Protein AF-A0A924UV88-F1 (afdb_monomer_lite)

Structure (mmCIF, N/CA/C/O backbone):
data_AF-A0A924UV88-F1
#
_entry.id   AF-A0A924UV88-F1
#
loop_
_atom_site.group_PDB
_atom_site.id
_atom_site.type_symbol
_atom_site.label_atom_id
_atom_site.label_alt_id
_atom_site.label_comp_id
_atom_site.label_asym_id
_atom_site.label_entity_id
_atom_site.label_seq_id
_atom_site.pdbx_PDB_ins_code
_atom_site.Cartn_x
_atom_site.Cartn_y
_atom_site.Cartn_z
_atom_site.occupancy
_atom_site.B_iso_or_equiv
_atom_site.auth_seq_id
_atom_site.auth_comp_id
_atom_site.auth_asym_id
_atom_site.auth_atom_id
_atom_site.pdbx_PDB_model_num
ATOM 1 N N . MET A 1 1 ? -30.175 8.766 36.248 1.00 60.47 1 MET A N 1
ATOM 2 C CA . MET A 1 1 ? -30.243 9.373 34.897 1.00 60.47 1 MET A CA 1
ATOM 3 C C . MET A 1 1 ? -28.859 9.714 34.329 1.00 60.47 1 MET A C 1
ATOM 5 O O . MET A 1 1 ? -28.544 9.213 33.262 1.00 60.47 1 MET A O 1
ATOM 9 N N . LYS A 1 2 ? -27.972 10.433 35.045 1.00 65.31 2 LYS A N 1
ATOM 10 C CA . LYS A 1 2 ? -26.593 10.736 34.572 1.00 65.31 2 LYS A CA 1
ATOM 11 C C . LYS A 1 2 ? -25.726 9.509 34.222 1.00 65.31 2 LYS A C 1
ATOM 13 O O . LYS A 1 2 ? -24.988 9.547 33.249 1.00 65.31 2 LYS A O 1
ATOM 18 N N . LYS A 1 3 ? -25.841 8.409 34.979 1.00 75.62 3 LYS A N 1
ATOM 19 C CA . LYS A 1 3 ? -25.046 7.180 34.761 1.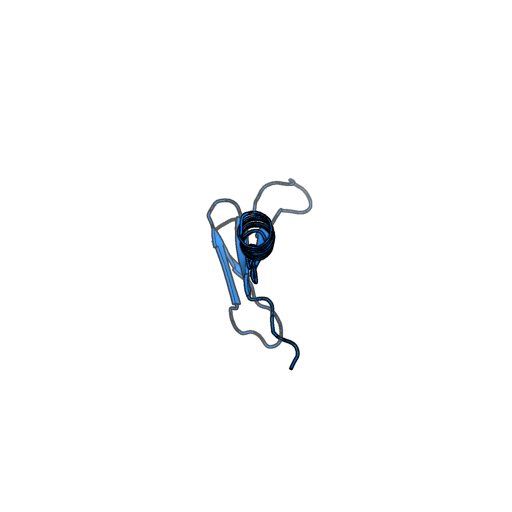00 75.62 3 LYS A CA 1
ATOM 20 C C . LYS A 1 3 ? -25.330 6.501 33.412 1.00 75.62 3 LYS A C 1
ATOM 22 O O . LYS A 1 3 ? -24.421 5.969 32.793 1.00 75.62 3 LYS A O 1
ATOM 27 N N . ILE A 1 4 ? -26.578 6.570 32.945 1.00 83.88 4 ILE A N 1
ATOM 28 C CA . ILE A 1 4 ? -27.004 5.988 31.662 1.00 83.88 4 ILE A CA 1
ATOM 29 C C . ILE A 1 4 ? -26.418 6.795 30.499 1.00 83.88 4 ILE A C 1
ATOM 31 O O . ILE A 1 4 ? -25.926 6.217 29.539 1.00 83.88 4 ILE A O 1
ATOM 35 N N . LEU A 1 5 ? -26.387 8.126 30.624 1.00 82.25 5 LEU A N 1
ATOM 36 C CA . LEU A 1 5 ? -25.797 9.009 29.618 1.00 82.25 5 LEU A CA 1
ATOM 37 C C . LEU A 1 5 ? -24.289 8.760 29.446 1.00 82.25 5 LEU A C 1
ATOM 39 O O . LEU A 1 5 ? -23.796 8.700 28.325 1.00 82.25 5 LEU A O 1
ATOM 43 N N . ILE A 1 6 ? -23.574 8.551 30.557 1.00 81.81 6 ILE A N 1
ATOM 44 C CA . ILE A 1 6 ? -22.144 8.204 30.550 1.00 81.81 6 ILE A CA 1
ATOM 45 C C . ILE A 1 6 ? -21.920 6.843 29.876 1.00 81.81 6 ILE A C 1
ATOM 47 O O . ILE A 1 6 ? -21.029 6.714 29.043 1.00 81.81 6 ILE A O 1
ATOM 51 N N . SER A 1 7 ? -22.762 5.848 30.177 1.00 78.19 7 SER A N 1
ATOM 52 C CA . SER A 1 7 ? -22.696 4.532 29.529 1.00 78.19 7 SER A CA 1
ATOM 53 C C . SER A 1 7 ? -22.943 4.608 28.020 1.00 78.19 7 SER A C 1
ATOM 55 O O . SER A 1 7 ? -22.309 3.880 27.263 1.00 78.19 7 SER A O 1
ATOM 57 N N . LEU A 1 8 ? -23.841 5.490 27.573 1.00 79.50 8 LEU A N 1
ATOM 58 C CA . LEU A 1 8 ? -24.155 5.656 26.155 1.00 79.50 8 LEU A CA 1
ATOM 59 C C . LEU A 1 8 ? -22.995 6.322 25.394 1.00 79.50 8 LEU A C 1
ATOM 61 O O . LEU A 1 8 ? -22.659 5.901 24.292 1.00 79.50 8 LEU A O 1
ATOM 65 N N . LEU A 1 9 ? -22.327 7.304 26.008 1.00 76.44 9 LEU A N 1
ATOM 66 C CA . LEU A 1 9 ? -21.147 7.979 25.449 1.00 76.44 9 LEU A CA 1
ATOM 67 C C . LEU A 1 9 ? -19.964 7.028 25.199 1.00 76.44 9 LEU A C 1
ATOM 69 O O . LEU A 1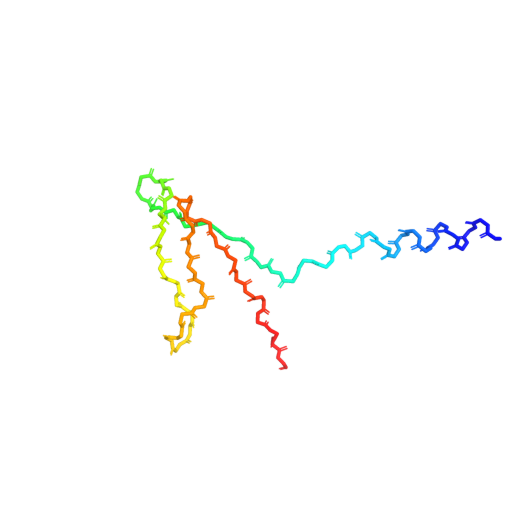 9 ? -19.240 7.205 24.218 1.00 76.44 9 LEU A O 1
ATOM 73 N N . ILE A 1 10 ? -19.790 6.007 26.045 1.00 74.44 10 ILE A N 1
ATOM 74 C CA . ILE A 1 10 ? -18.729 4.994 25.899 1.00 74.44 10 ILE A CA 1
ATOM 75 C C . ILE A 1 10 ? -18.967 4.115 24.660 1.00 74.44 10 ILE A C 1
ATOM 77 O O . ILE A 1 10 ? -18.017 3.762 23.965 1.00 74.44 10 ILE A O 1
ATOM 81 N N . LEU A 1 11 ? -20.226 3.816 24.326 1.00 68.81 11 LEU A N 1
ATOM 82 C CA . LEU A 1 11 ? -20.573 2.970 23.178 1.00 68.81 11 LEU A CA 1
ATOM 83 C C . LEU A 1 11 ? -20.315 3.657 21.824 1.00 68.81 11 LEU A C 1
ATOM 85 O O . LEU A 1 11 ? -19.988 2.982 20.853 1.00 68.81 11 LEU A O 1
ATOM 89 N N . PHE A 1 12 ? -20.380 4.992 21.756 1.00 66.56 12 PHE A N 1
ATOM 90 C CA . PHE A 1 12 ? -20.111 5.754 20.525 1.00 66.56 12 PHE A CA 1
ATOM 91 C C . PHE A 1 12 ? -18.617 5.934 20.197 1.00 66.56 12 PHE A C 1
ATOM 93 O O . PHE A 1 12 ? -18.289 6.413 19.111 1.00 66.56 12 PHE A O 1
ATOM 100 N N . HIS A 1 13 ? -17.700 5.563 21.099 1.00 63.00 13 HIS A N 1
ATOM 101 C CA . HIS A 1 13 ? -16.255 5.728 20.875 1.00 63.00 13 HIS A CA 1
ATOM 102 C C . HIS A 1 13 ? -15.619 4.611 20.035 1.00 63.00 13 HIS A C 1
ATOM 104 O O . HIS A 1 13 ? -14.481 4.758 19.586 1.00 63.00 13 HIS A O 1
ATOM 110 N N . PHE A 1 14 ? -16.344 3.530 19.744 1.00 62.19 14 PHE A N 1
ATOM 111 C CA . PHE A 1 14 ? -15.873 2.492 18.830 1.00 62.19 14 PHE A CA 1
ATOM 112 C C . PHE A 1 14 ? -16.100 2.933 17.382 1.00 62.19 14 PHE A C 1
ATOM 114 O O . PHE A 1 14 ? -17.086 2.578 16.735 1.00 62.19 14 PHE A O 1
ATOM 121 N N . LYS A 1 15 ? -15.181 3.755 16.860 1.00 59.56 15 LYS A N 1
ATOM 122 C CA . LYS A 1 15 ? -15.169 4.089 15.435 1.00 59.56 15 LYS A CA 1
ATOM 123 C C . LYS A 1 15 ? -14.878 2.827 14.623 1.00 59.56 15 LYS A C 1
ATOM 125 O O . LYS A 1 15 ? -13.790 2.264 14.684 1.00 59.56 15 LYS A O 1
ATOM 130 N N . SER A 1 16 ? -15.884 2.420 13.857 1.00 59.62 16 SER A N 1
ATOM 131 C CA . SER A 1 16 ? -15.823 1.380 12.835 1.00 59.62 16 SER A CA 1
ATOM 132 C C . SER A 1 16 ? -14.865 1.794 11.716 1.00 59.62 16 SER A C 1
ATOM 134 O O . SER A 1 16 ? -15.254 2.516 10.803 1.00 59.62 16 SER A O 1
ATOM 136 N N . PHE A 1 17 ? -13.618 1.335 11.772 1.00 61.91 17 PHE A N 1
ATOM 137 C CA . PHE A 1 17 ? -12.732 1.323 10.609 1.00 61.91 17 PHE A CA 1
ATOM 138 C C . PHE A 1 17 ? -12.571 -0.122 10.148 1.00 61.91 17 PHE A C 1
ATOM 140 O O . PHE A 1 17 ? -11.771 -0.877 10.685 1.00 61.91 17 PHE A O 1
ATOM 147 N N . SER A 1 18 ? -13.377 -0.507 9.158 1.00 65.94 18 SER A N 1
ATOM 148 C CA . SER A 1 18 ? -13.352 -1.839 8.539 1.00 65.94 18 SER A CA 1
ATOM 149 C C . SER A 1 18 ? -12.416 -1.905 7.317 1.00 65.94 18 SER A C 1
ATOM 151 O O . SER A 1 18 ? -12.579 -2.768 6.457 1.00 65.94 18 SER A O 1
ATOM 153 N N . GLN A 1 19 ? -11.488 -0.956 7.180 1.00 75.75 19 GLN A N 1
ATOM 154 C CA . GLN A 1 19 ? -10.620 -0.809 6.009 1.00 75.75 19 GLN A CA 1
ATOM 155 C C . GLN A 1 19 ? -9.164 -0.788 6.460 1.00 75.75 19 GLN A C 1
ATOM 157 O O . GLN A 1 19 ? -8.812 -0.075 7.402 1.00 75.75 19 GLN A O 1
ATOM 162 N N . LEU A 1 20 ? -8.318 -1.554 5.776 1.00 82.94 20 LEU A N 1
ATOM 163 C CA . LEU A 1 20 ? -6.885 -1.589 6.032 1.00 82.94 20 LEU A CA 1
ATOM 164 C C . LEU A 1 20 ? -6.200 -0.557 5.133 1.00 82.94 20 LEU A C 1
ATOM 166 O O . LEU A 1 20 ? -6.201 -0.694 3.912 1.00 82.94 20 LEU A O 1
ATOM 170 N N . LYS A 1 21 ? -5.626 0.492 5.729 1.00 88.56 21 LYS A N 1
ATOM 171 C CA . LYS A 1 21 ? -4.835 1.496 5.002 1.00 88.56 21 LYS A CA 1
ATOM 172 C C . LYS A 1 21 ? -3.381 1.029 4.899 1.00 88.56 21 LYS A C 1
ATOM 174 O O . LYS A 1 21 ? -2.812 0.577 5.889 1.00 88.56 21 LYS A O 1
ATOM 179 N N . SER A 1 22 ? -2.784 1.129 3.716 1.00 90.81 22 SER A N 1
ATOM 180 C CA . SER A 1 22 ? -1.422 0.664 3.423 1.00 90.81 22 SER A CA 1
ATOM 181 C C . SER A 1 22 ? -0.659 1.631 2.521 1.00 90.81 22 SER A C 1
ATOM 183 O O . SER A 1 22 ? -1.261 2.502 1.897 1.00 90.81 22 SER A O 1
ATOM 185 N N . LYS A 1 23 ? 0.672 1.477 2.466 1.00 94.69 23 LYS A N 1
ATOM 186 C CA . LYS A 1 23 ? 1.580 2.279 1.635 1.00 94.69 23 LYS A CA 1
ATOM 187 C C .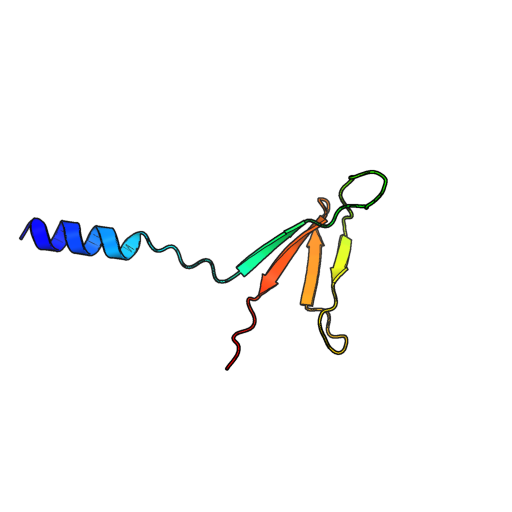 LYS A 1 23 ? 2.620 1.396 0.946 1.00 94.69 23 LYS A C 1
ATOM 189 O O . LYS A 1 23 ? 3.307 0.628 1.618 1.00 94.69 23 LYS A O 1
ATOM 194 N N . LEU A 1 24 ? 2.752 1.519 -0.372 1.00 94.12 24 LEU A N 1
ATOM 195 C CA . LEU A 1 24 ? 3.784 0.854 -1.166 1.00 94.12 24 LEU A CA 1
ATOM 196 C C . LEU A 1 24 ? 5.083 1.653 -1.157 1.00 94.12 24 LEU A C 1
ATOM 198 O O . LEU A 1 24 ? 5.098 2.848 -1.452 1.00 94.12 24 LEU A O 1
ATOM 202 N N . ILE A 1 25 ? 6.182 0.961 -0.862 1.00 96.31 25 ILE A N 1
ATOM 203 C CA . ILE A 1 25 ? 7.534 1.516 -0.879 1.00 96.31 25 ILE A CA 1
ATOM 204 C C . ILE A 1 25 ? 8.470 0.616 -1.682 1.00 96.31 25 ILE A C 1
ATOM 206 O O . ILE A 1 25 ? 8.363 -0.611 -1.637 1.00 96.31 25 ILE A O 1
ATOM 210 N N . ASP A 1 26 ? 9.423 1.224 -2.381 1.00 95.50 26 ASP A N 1
ATOM 211 C CA . ASP A 1 26 ? 10.499 0.497 -3.043 1.00 95.50 26 ASP A CA 1
ATOM 212 C C . ASP A 1 26 ? 11.504 -0.041 -2.014 1.00 95.50 26 ASP A C 1
ATOM 214 O O . ASP A 1 26 ? 11.972 0.668 -1.116 1.00 95.50 26 ASP A O 1
ATOM 218 N N . GLY A 1 27 ? 11.868 -1.316 -2.151 1.00 96.25 27 GLY A N 1
ATOM 219 C CA . GLY A 1 27 ? 12.708 -2.009 -1.177 1.00 96.25 27 GLY A CA 1
ATOM 220 C C . GLY A 1 27 ? 14.111 -1.412 -1.037 1.00 96.25 27 GLY A C 1
ATOM 221 O O . GLY A 1 27 ? 14.675 -1.461 0.063 1.00 96.25 27 GLY A O 1
ATOM 222 N N . LYS A 1 28 ? 14.651 -0.826 -2.116 1.00 97.19 28 LYS A N 1
ATOM 223 C CA . LYS A 1 28 ? 16.020 -0.293 -2.189 1.00 97.19 28 LYS A CA 1
ATOM 224 C C . LYS A 1 28 ? 16.089 1.186 -1.815 1.00 97.19 28 LYS A C 1
ATOM 226 O O . LYS A 1 28 ? 16.860 1.557 -0.938 1.00 97.19 28 LYS A O 1
ATOM 231 N N . SER A 1 29 ? 15.297 2.018 -2.481 1.00 96.69 29 SER A N 1
ATOM 232 C CA . SER A 1 29 ? 15.290 3.475 -2.310 1.00 96.69 29 SER A CA 1
ATOM 233 C C . SER A 1 29 ? 14.452 3.943 -1.123 1.00 96.69 29 SER A C 1
ATOM 235 O O . SER A 1 29 ? 14.614 5.079 -0.691 1.00 96.69 29 SER A O 1
ATOM 237 N N . LYS A 1 30 ? 13.564 3.087 -0.591 1.00 95.31 30 LYS A N 1
ATOM 238 C CA . LYS A 1 30 ? 12.571 3.432 0.444 1.00 95.31 30 LYS A CA 1
ATOM 239 C C . LYS A 1 30 ? 11.593 4.539 0.030 1.00 95.31 30 LYS A C 1
ATOM 241 O O . LYS A 1 30 ? 10.853 5.041 0.872 1.00 95.31 30 LYS A O 1
ATOM 246 N N . MET A 1 31 ? 11.562 4.893 -1.254 1.00 97.06 31 MET A N 1
ATOM 247 C CA . MET A 1 31 ? 10.649 5.890 -1.802 1.00 97.06 31 MET A CA 1
ATOM 248 C C . MET A 1 31 ? 9.267 5.275 -2.064 1.00 97.06 31 MET A C 1
ATOM 250 O O . MET A 1 31 ? 9.182 4.077 -2.349 1.00 97.06 31 MET A O 1
ATOM 254 N N . PRO A 1 32 ? 8.183 6.065 -1.971 1.00 96.69 32 PRO A N 1
ATOM 255 C CA . PRO A 1 32 ? 6.847 5.591 -2.304 1.00 96.69 32 PRO A CA 1
ATOM 256 C C . PRO A 1 32 ? 6.715 5.238 -3.787 1.00 96.69 32 PRO A C 1
ATOM 258 O O . PRO A 1 32 ? 7.304 5.900 -4.643 1.00 96.69 32 PRO A O 1
ATOM 261 N N . ILE A 1 33 ? 5.907 4.219 -4.081 1.00 96.06 33 ILE A N 1
ATOM 262 C CA . ILE A 1 33 ? 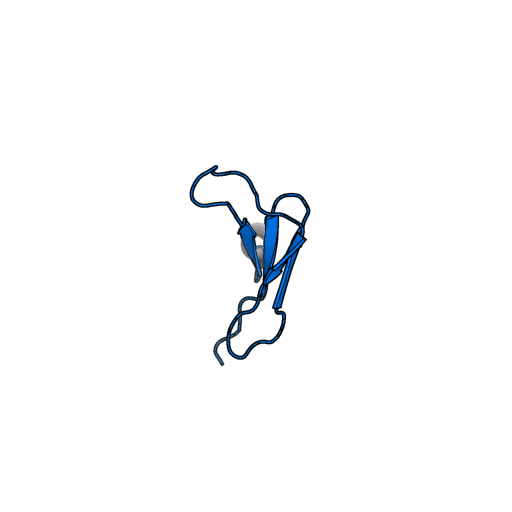5.565 3.831 -5.455 1.00 96.06 33 ILE A CA 1
ATOM 263 C C . ILE A 1 33 ? 4.103 4.190 -5.703 1.00 96.06 33 ILE A C 1
ATOM 265 O O . ILE A 1 33 ? 3.205 3.486 -5.243 1.00 96.06 33 ILE A O 1
ATOM 269 N N . GLY A 1 34 ? 3.877 5.296 -6.410 1.00 95.00 34 GLY A N 1
ATOM 270 C CA . GLY A 1 34 ? 2.536 5.774 -6.729 1.00 95.00 34 GLY A CA 1
ATOM 271 C C . GLY A 1 34 ? 1.943 5.171 -8.001 1.00 95.00 34 GLY A C 1
ATOM 272 O O . GLY A 1 34 ? 2.665 4.623 -8.835 1.00 95.00 34 GLY A O 1
ATOM 273 N N . TYR A 1 35 ? 0.625 5.315 -8.156 1.00 93.94 35 TYR A N 1
ATOM 274 C CA . TYR A 1 35 ? -0.127 4.976 -9.376 1.00 93.94 35 TYR A CA 1
ATOM 275 C C . TYR A 1 35 ? -0.021 3.511 -9.836 1.00 93.94 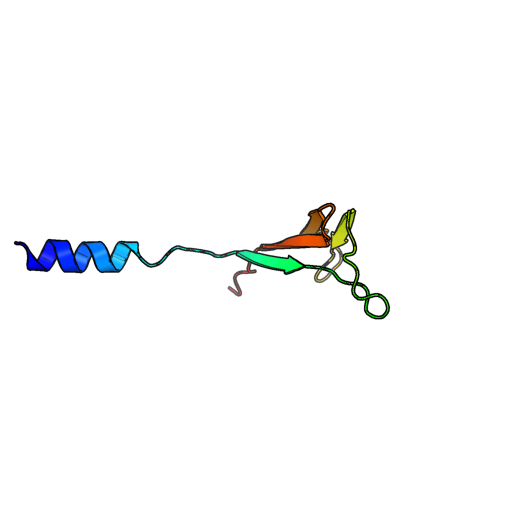35 TYR A C 1
ATOM 277 O O . TYR A 1 35 ? -0.066 3.218 -11.032 1.00 93.94 35 TYR A O 1
ATOM 285 N N . VAL A 1 36 ? 0.113 2.572 -8.898 1.00 91.88 36 VAL A N 1
ATOM 286 C CA . VAL A 1 36 ? 0.186 1.133 -9.197 1.00 91.88 36 VAL A CA 1
ATOM 287 C C . VAL A 1 36 ? -1.131 0.421 -8.909 1.00 91.88 36 VAL A C 1
ATOM 289 O O . VAL A 1 36 ? -1.808 0.707 -7.921 1.00 91.88 36 VAL A O 1
ATOM 292 N N . ALA A 1 37 ? -1.479 -0.539 -9.767 1.00 90.31 37 ALA A N 1
ATOM 293 C CA . ALA A 1 37 ? -2.614 -1.434 -9.564 1.00 90.31 37 ALA A CA 1
ATOM 294 C C . ALA A 1 37 ? -2.215 -2.622 -8.677 1.00 90.31 37 ALA A C 1
ATOM 296 O O . ALA A 1 37 ? -1.158 -3.226 -8.868 1.00 90.31 37 ALA A O 1
ATOM 297 N N . ILE A 1 38 ? -3.079 -2.963 -7.723 1.00 87.75 38 ILE A N 1
ATOM 298 C CA . ILE A 1 38 ? -2.842 -3.995 -6.714 1.00 87.75 38 ILE A CA 1
ATOM 299 C C . ILE A 1 38 ? -3.837 -5.131 -6.934 1.00 87.75 38 ILE A C 1
ATOM 301 O O . ILE A 1 38 ? -5.055 -4.927 -6.936 1.00 87.75 38 ILE A O 1
ATOM 305 N N . TYR A 1 39 ? -3.289 -6.332 -7.095 1.00 86.44 39 TYR A N 1
ATOM 306 C CA . TYR A 1 39 ? -4.018 -7.571 -7.333 1.00 86.44 39 TYR A CA 1
ATOM 307 C C . TYR A 1 39 ? -3.819 -8.493 -6.129 1.00 86.44 39 TYR A C 1
ATOM 309 O O . TYR A 1 39 ? -2.681 -8.764 -5.744 1.00 86.44 39 TYR A O 1
ATOM 317 N N . ILE A 1 40 ? -4.909 -8.976 -5.537 1.00 76.88 40 ILE A N 1
ATOM 318 C CA . ILE A 1 40 ? -4.900 -9.977 -4.457 1.00 76.88 40 ILE A CA 1
ATOM 319 C C . ILE A 1 40 ? -5.769 -11.137 -4.941 1.00 76.88 40 ILE A C 1
ATOM 321 O O . ILE A 1 40 ? -6.840 -10.885 -5.472 1.00 76.88 40 ILE A O 1
ATOM 325 N N . GLU A 1 41 ? -5.264 -12.366 -4.817 1.00 70.81 41 GLU A N 1
ATOM 326 C CA . GLU A 1 41 ? -5.907 -13.654 -5.147 1.00 70.81 41 GLU A CA 1
ATOM 327 C C . GLU A 1 41 ? -6.753 -13.725 -6.445 1.00 70.81 41 GLU A C 1
ATOM 329 O O . GLU A 1 41 ? -7.809 -13.121 -6.601 1.00 70.81 41 GLU A O 1
ATOM 334 N N . ASN A 1 42 ? -6.315 -14.558 -7.399 1.00 67.12 42 ASN A N 1
ATOM 335 C CA . ASN A 1 42 ? -6.996 -14.820 -8.681 1.00 67.12 42 ASN A CA 1
ATOM 336 C C . ASN A 1 42 ? -7.244 -13.601 -9.600 1.00 67.12 42 ASN A C 1
ATOM 338 O O . ASN A 1 42 ? -8.042 -13.680 -10.531 1.00 67.12 42 ASN A O 1
ATOM 342 N N . GLY A 1 43 ? -6.484 -12.515 -9.430 1.00 58.28 43 GLY A N 1
ATOM 343 C CA . GLY A 1 43 ? -6.219 -11.555 -10.513 1.00 58.28 43 GLY A CA 1
ATOM 344 C C . GLY A 1 43 ? -7.251 -10.446 -10.722 1.00 58.28 43 GLY A C 1
ATOM 345 O O . GLY A 1 43 ? -7.140 -9.710 -11.701 1.00 58.28 43 GLY A O 1
ATOM 346 N N . ASN A 1 44 ? -8.209 -10.260 -9.813 1.00 71.25 44 ASN A N 1
ATOM 347 C CA . ASN A 1 44 ? -9.052 -9.063 -9.839 1.00 71.25 44 ASN A CA 1
ATOM 348 C C . ASN A 1 44 ? -8.292 -7.864 -9.241 1.00 71.25 44 ASN A C 1
ATOM 350 O O . ASN A 1 44 ? -7.614 -7.998 -8.220 1.00 71.25 44 ASN A O 1
ATOM 354 N N . ILE A 1 45 ? -8.395 -6.687 -9.877 1.00 66.31 45 ILE A N 1
ATOM 355 C CA . ILE A 1 45 ? -7.882 -5.433 -9.302 1.00 66.31 45 ILE A CA 1
ATOM 356 C C . ILE A 1 45 ? -8.718 -5.125 -8.068 1.00 66.31 45 ILE A C 1
ATOM 358 O O . ILE A 1 45 ? -9.938 -4.990 -8.162 1.00 66.31 45 ILE A O 1
ATOM 362 N N . ILE A 1 46 ? -8.056 -4.995 -6.923 1.00 72.06 46 ILE A N 1
ATOM 363 C CA . ILE A 1 46 ? -8.729 -4.743 -5.643 1.00 72.06 46 ILE A CA 1
ATOM 364 C C . ILE A 1 46 ? -8.485 -3.315 -5.165 1.00 72.06 46 ILE A C 1
ATOM 366 O O . ILE A 1 46 ? -9.346 -2.741 -4.502 1.00 72.06 46 ILE A O 1
ATOM 370 N N . ALA A 1 47 ? -7.354 -2.710 -5.540 1.00 84.38 47 ALA A N 1
ATOM 371 C CA . ALA A 1 47 ? -7.053 -1.321 -5.218 1.00 84.38 47 ALA A CA 1
ATOM 372 C C . ALA A 1 47 ? -6.057 -0.703 -6.210 1.00 84.38 47 ALA A C 1
ATOM 374 O O . ALA A 1 47 ? -5.319 -1.404 -6.902 1.00 84.38 47 ALA A O 1
ATOM 375 N N . THR A 1 48 ? -6.026 0.627 -6.265 1.00 91.31 48 THR A N 1
ATOM 376 C CA . THR A 1 48 ? -4.985 1.407 -6.949 1.00 91.31 48 THR A CA 1
ATOM 377 C C . THR A 1 48 ? -4.362 2.357 -5.937 1.00 91.31 48 THR A C 1
ATOM 379 O O . THR A 1 48 ? -5.088 2.952 -5.139 1.00 91.31 48 THR A O 1
ATOM 382 N N . ALA A 1 49 ? -3.035 2.461 -5.942 1.00 93.38 49 ALA A N 1
ATOM 383 C CA . ALA A 1 49 ? -2.314 3.378 -5.073 1.00 93.38 49 ALA A CA 1
ATOM 384 C C . ALA A 1 49 ? -2.329 4.813 -5.624 1.00 93.38 49 ALA A C 1
ATOM 386 O O . ALA A 1 49 ? -2.239 5.009 -6.838 1.00 93.38 49 ALA A O 1
ATOM 387 N N . ASP A 1 50 ? -2.419 5.801 -4.735 1.00 94.62 50 ASP A N 1
ATOM 388 C CA . ASP A 1 50 ? -2.343 7.228 -5.074 1.00 94.62 50 ASP A CA 1
ATOM 389 C C . ASP A 1 50 ? -0.910 7.675 -5.434 1.00 94.62 50 ASP A C 1
ATOM 391 O O . ASP A 1 50 ? 0.003 6.852 -5.550 1.00 94.62 50 ASP A O 1
ATOM 395 N N . GLU A 1 51 ? -0.679 8.976 -5.618 1.00 95.00 51 GLU A N 1
ATOM 396 C CA . GLU A 1 51 ? 0.645 9.530 -5.930 1.00 95.00 51 GLU A CA 1
ATOM 397 C C . GLU A 1 51 ? 1.697 9.295 -4.836 1.00 95.00 51 GLU A C 1
ATOM 399 O O . GLU A 1 51 ? 2.899 9.295 -5.111 1.00 95.00 51 GLU A O 1
ATOM 404 N N . ASN A 1 52 ? 1.252 9.061 -3.603 1.00 95.94 52 ASN A N 1
ATOM 405 C CA . ASN A 1 52 ? 2.092 8.789 -2.445 1.00 95.94 52 ASN A CA 1
ATOM 406 C C . ASN A 1 52 ? 2.267 7.284 -2.208 1.00 95.94 52 ASN A C 1
ATOM 408 O O . ASN A 1 52 ? 2.907 6.894 -1.228 1.00 95.94 52 ASN A O 1
ATOM 412 N N . GLY A 1 53 ? 1.716 6.436 -3.076 1.00 94.94 53 GLY A N 1
ATOM 413 C CA . GLY A 1 53 ? 1.725 4.988 -2.916 1.00 94.94 53 GLY A CA 1
ATOM 414 C C . GLY A 1 53 ? 0.761 4.486 -1.841 1.00 94.94 53 GLY A C 1
ATOM 415 O O . GLY A 1 53 ? 0.878 3.332 -1.426 1.00 94.94 53 GLY A O 1
ATOM 416 N N . GLU A 1 54 ? -0.163 5.317 -1.353 1.00 95.44 54 GLU A N 1
ATOM 417 C CA . GLU A 1 54 ? -1.159 4.919 -0.361 1.00 95.44 54 GLU A CA 1
ATOM 418 C C . GLU A 1 54 ? -2.371 4.264 -1.024 1.00 95.44 54 GLU A C 1
ATOM 420 O O . GLU A 1 54 ? -2.828 4.673 -2.088 1.00 95.44 54 GLU A O 1
ATOM 425 N N . PHE A 1 55 ? -2.912 3.234 -0.380 1.00 92.25 55 PHE A N 1
ATOM 426 C CA . PHE A 1 55 ? -4.108 2.536 -0.838 1.00 92.25 55 PHE A CA 1
ATOM 427 C C . PHE A 1 55 ? -4.898 1.973 0.343 1.00 92.25 55 PHE A C 1
ATOM 429 O O . PHE A 1 55 ? -4.398 1.862 1.467 1.00 92.25 55 PHE A O 1
ATOM 436 N N . MET A 1 56 ? -6.151 1.608 0.084 1.00 88.81 56 MET A N 1
ATOM 437 C CA . MET A 1 56 ? -7.022 0.960 1.059 1.00 88.81 56 MET A CA 1
ATOM 438 C C . MET A 1 56 ? -7.428 -0.412 0.546 1.00 88.81 56 MET A C 1
ATOM 440 O O . MET A 1 56 ? -7.870 -0.542 -0.594 1.00 88.81 56 MET A O 1
ATOM 444 N N . LEU A 1 57 ? -7.304 -1.421 1.401 1.00 82.81 57 LEU A N 1
ATOM 445 C CA . LEU A 1 57 ? -7.873 -2.736 1.162 1.00 82.81 57 LEU A CA 1
ATOM 446 C C . LEU A 1 57 ? -9.189 -2.867 1.929 1.00 82.81 57 LEU A C 1
ATOM 448 O O . LEU A 1 57 ? -9.231 -2.560 3.130 1.00 82.81 57 LEU A O 1
ATOM 452 N N . PRO A 1 58 ? -10.265 -3.335 1.275 1.00 73.69 58 PRO A N 1
ATOM 453 C CA . PRO A 1 58 ? -11.425 -3.800 2.012 1.00 73.69 58 PRO A CA 1
ATOM 454 C C . PRO A 1 58 ? -10.987 -4.990 2.874 1.00 73.69 58 PRO A C 1
ATOM 456 O O . PRO A 1 58 ? -10.335 -5.905 2.373 1.00 73.69 58 PRO A O 1
ATOM 459 N N . LEU A 1 59 ? -11.315 -4.98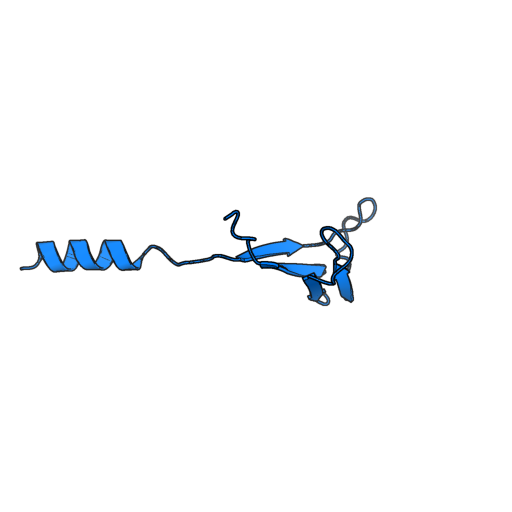6 4.171 1.00 69.12 59 LEU A N 1
ATOM 460 C CA . LEU A 1 59 ? -11.169 -6.200 4.973 1.00 69.12 59 LEU A CA 1
ATOM 461 C C . LEU A 1 59 ? -12.132 -7.232 4.384 1.00 69.12 59 LEU A C 1
ATOM 463 O O . LEU A 1 59 ? -13.350 -7.041 4.424 1.00 69.12 59 LEU A O 1
ATOM 467 N N . GLN A 1 60 ? -11.592 -8.285 3.775 1.00 65.00 60 GLN A N 1
ATOM 468 C CA . GLN A 1 60 ? -12.402 -9.400 3.313 1.00 65.00 60 GLN A CA 1
ATOM 469 C C . GLN A 1 60 ? -13.044 -10.024 4.553 1.00 65.00 60 GLN A C 1
ATOM 471 O O . GLN A 1 60 ? -12.369 -10.329 5.535 1.00 65.00 60 GLN A O 1
ATOM 476 N N . LYS A 1 61 ? -14.371 -10.126 4.548 1.00 52.25 61 LYS A N 1
ATOM 477 C CA . LYS A 1 61 ? -15.090 -10.838 5.595 1.00 52.25 61 LYS A CA 1
ATOM 478 C C . LYS A 1 61 ? -14.916 -12.324 5.294 1.00 52.25 61 LYS A C 1
ATOM 480 O O . LYS A 1 61 ? -15.574 -12.816 4.380 1.00 52.25 61 LYS A O 1
ATOM 485 N N . ASP A 1 62 ? -14.023 -13.000 6.014 1.00 52.69 62 ASP A N 1
ATOM 486 C CA . ASP A 1 62 ? -14.067 -14.461 6.094 1.00 52.69 62 ASP A CA 1
ATOM 487 C C . ASP A 1 62 ? -15.468 -14.821 6.606 1.00 52.69 62 ASP A C 1
ATOM 489 O O . ASP A 1 62 ? -15.867 -14.401 7.698 1.00 52.69 62 ASP A O 1
ATOM 493 N N . ASN A 1 63 ? -16.262 -15.460 5.744 1.00 45.34 63 ASN A N 1
ATOM 494 C CA . ASN A 1 63 ? -17.598 -15.950 6.078 1.00 45.34 63 ASN A CA 1
ATOM 495 C C . ASN A 1 63 ? -17.498 -17.261 6.849 1.00 45.34 63 ASN A C 1
ATOM 497 O O . ASN A 1 63 ? -16.705 -18.125 6.413 1.00 45.34 63 ASN A O 1
#

Secondary structure (DSSP, 8-state):
-HHHHHHHHHHTT-----EEEEE-B-TTT--B--S-EEE-STT-EEEE--TTSEEEEE-----

Radius of gyration: 18.65 Å; chains: 1; bounding box: 46×27×45 Å

Foldseek 3Di:
DVVVVVVVVVVVPPDDDQKDKDFDADPPPRAGDAQDFDDDPPGDGQWHGHPRRIIIGGNDPPD

pLDDT: mean 80.23, std 14.16, range [45.34, 97.19]

Sequence (63 aa):
MKKILISLLILFHFKSFSQLKSKLIDGKSKMPIGYVAIYIENGNIIATADENGEFMLPLQKDN